Protein AF-A1WU47-F1 (afdb_monomer)

Foldseek 3Di:
DPVVVLVVVLCVVCPPDPDPVVSVVVSVVVCVVPPVVPDDDPDPPCPQFPDKDQLLVLLCCVVPPVVPNQWFKKFDVQALLDPRLLVQLVDLVRSRGDIIGTDNDNDAPDRRMDTSVLVNVCNVPVCSSVVPD

Organism: Halorhodospira halophila (strain DSM 244 / SL1) (NCBI:txid349124)

Solvent-accessible surface area (backbone atoms only — not comparable to full-atom values): 7676 Å² total; per-residue (Å²): 140,58,64,66,59,53,49,55,52,51,54,67,73,49,71,92,60,92,58,73,67,63,57,47,52,52,53,49,51,53,46,52,72,75,34,69,88,73,45,81,75,77,78,63,88,60,78,79,39,79,45,72,44,32,39,45,56,52,48,48,35,56,72,76,36,54,92,77,42,71,62,41,20,32,39,44,69,63,9,75,77,10,71,57,46,52,59,26,58,74,34,77,70,46,31,32,65,37,75,31,35,29,23,63,49,90,62,59,91,47,74,34,30,32,53,45,67,60,50,47,51,27,72,78,37,64,69,49,57,71,66,77,115

Radius of gyration: 21.48 Å; Cα contacts (8 Å, |Δi|>4): 141; chains: 1; bounding box: 47×33×52 Å

Secondary structure (DSSP, 8-state):
--HHHHHHHHHHHHTT-S-HHHHHHHHHHHHHHH-GGGSPPPPPTTTT-SEEEEHHHHHHHHHH-TTT----EEE-TT-TT-HHHHHHHTSHHHHHH-EEEEE--SS-SSTTEEEHHHHHHHHH-TTHHHH--

Sequence (133 aa):
MLWDRVLEYWYKCIEGRETPSHLFAEALGVALHHFDDLVSQGTESGTNAQAKLPGGEIVRRFLEEPESFPFRVMGRNGGFTGADLKRDIASPTTWQAQMYEVSTDDVPPNRNWFPIEEFVKATQNPDYLDASR

Structure (mmCIF, N/CA/C/O backbone):
data_AF-A1WU47-F1
#
_entry.id   AF-A1WU47-F1
#
loop_
_atom_site.group_PDB
_atom_site.id
_atom_site.type_symbol
_atom_site.label_atom_id
_atom_site.label_alt_id
_atom_site.label_comp_id
_atom_site.label_asym_id
_atom_site.label_entity_id
_atom_site.label_seq_id
_atom_site.pdbx_PDB_ins_code
_atom_site.Cartn_x
_atom_site.Cartn_y
_atom_site.Cartn_z
_atom_site.occupancy
_atom_site.B_iso_or_equiv
_atom_site.auth_seq_id
_atom_site.auth_comp_id
_atom_site.auth_asym_id
_atom_site.auth_atom_id
_atom_site.pdbx_PDB_model_num
ATOM 1 N N . MET A 1 1 ? 23.464 -19.984 -25.766 1.00 57.00 1 MET A N 1
ATOM 2 C CA . MET A 1 1 ? 23.823 -19.884 -27.201 1.00 57.00 1 MET A CA 1
ATOM 3 C C . MET A 1 1 ? 22.841 -19.007 -28.007 1.00 57.00 1 MET A C 1
ATOM 5 O O . MET A 1 1 ? 22.522 -19.313 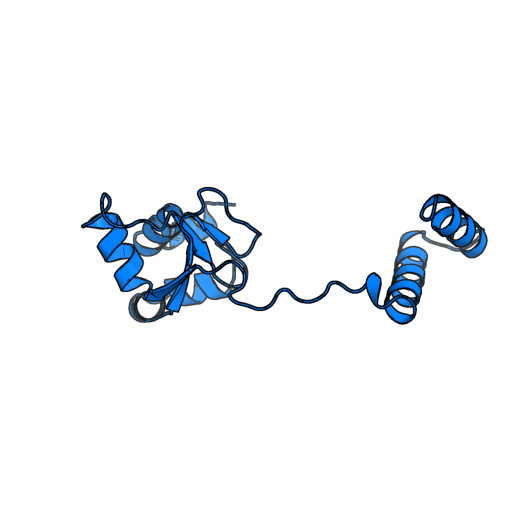-29.146 1.00 57.00 1 MET A O 1
ATOM 9 N N . LEU A 1 2 ? 22.381 -17.884 -27.442 1.00 64.44 2 LEU A N 1
ATOM 10 C CA . LEU A 1 2 ? 21.618 -16.845 -28.162 1.00 64.44 2 LEU A CA 1
ATOM 11 C C . LEU A 1 2 ? 22.268 -15.482 -27.888 1.00 64.44 2 LEU A C 1
ATOM 13 O O . LEU A 1 2 ? 22.530 -14.714 -28.805 1.00 64.44 2 LEU A O 1
ATOM 17 N N . TRP A 1 3 ? 22.659 -15.268 -26.629 1.00 51.59 3 TRP A N 1
ATOM 18 C CA . TRP A 1 3 ? 23.298 -14.044 -26.156 1.00 51.59 3 TRP A CA 1
ATOM 19 C C . TRP A 1 3 ? 24.678 -13.762 -26.765 1.00 51.59 3 TRP A C 1
ATOM 21 O O . TRP A 1 3 ? 24.936 -12.634 -27.166 1.00 51.59 3 TRP A O 1
ATOM 31 N N . ASP A 1 4 ? 25.523 -14.782 -26.947 1.00 62.09 4 ASP A N 1
ATOM 32 C CA . ASP A 1 4 ? 26.862 -14.594 -27.534 1.00 62.09 4 ASP A CA 1
ATOM 33 C C . ASP A 1 4 ? 26.798 -14.089 -28.985 1.00 62.09 4 ASP A C 1
ATOM 35 O O . ASP A 1 4 ? 27.599 -13.252 -29.387 1.00 62.09 4 ASP A O 1
ATOM 39 N N . ARG A 1 5 ? 25.792 -14.529 -29.758 1.00 62.47 5 ARG A N 1
ATOM 40 C CA . ARG A 1 5 ? 25.562 -14.059 -31.136 1.00 62.47 5 ARG A CA 1
ATOM 41 C C . ARG A 1 5 ? 24.999 -12.640 -31.184 1.00 62.47 5 ARG A C 1
ATOM 43 O O . ARG A 1 5 ? 25.364 -11.878 -32.073 1.00 62.47 5 ARG A O 1
ATOM 50 N N . VAL A 1 6 ? 24.127 -12.290 -30.236 1.00 61.25 6 VAL A N 1
ATOM 51 C CA . VAL A 1 6 ? 23.591 -10.925 -30.095 1.00 61.25 6 VAL A CA 1
ATOM 52 C C . VAL A 1 6 ? 24.721 -9.955 -29.758 1.00 61.25 6 VAL A C 1
ATOM 54 O O . VAL A 1 6 ? 24.837 -8.914 -30.398 1.00 61.25 6 VAL A O 1
ATOM 57 N N . LEU A 1 7 ? 25.597 -10.327 -28.819 1.00 61.59 7 LEU A N 1
ATOM 58 C CA . LEU A 1 7 ? 26.764 -9.530 -28.448 1.00 61.59 7 LEU A CA 1
ATOM 59 C C . LEU A 1 7 ? 27.765 -9.413 -29.603 1.00 61.59 7 LEU A C 1
ATOM 61 O O . LEU A 1 7 ? 28.229 -8.313 -29.875 1.00 61.59 7 LEU A O 1
ATOM 65 N N . GLU A 1 8 ? 28.061 -10.499 -30.324 1.00 63.78 8 GLU A N 1
ATOM 66 C CA . GLU A 1 8 ? 28.971 -10.462 -31.479 1.00 63.78 8 GLU A CA 1
ATOM 67 C C . GLU A 1 8 ? 28.456 -9.533 -32.594 1.00 63.78 8 GLU A C 1
ATOM 69 O O . GLU A 1 8 ? 29.225 -8.762 -33.171 1.00 63.78 8 GLU A O 1
ATOM 74 N N . TYR A 1 9 ? 27.152 -9.570 -32.884 1.00 65.44 9 TYR A N 1
ATOM 75 C CA . TYR A 1 9 ? 26.537 -8.680 -33.870 1.00 65.44 9 TYR A CA 1
ATOM 76 C C . TYR A 1 9 ? 26.540 -7.224 -33.394 1.00 65.44 9 TYR A C 1
ATOM 78 O O . TYR A 1 9 ? 26.909 -6.326 -34.147 1.00 65.44 9 TYR A O 1
ATOM 86 N N . TRP A 1 10 ? 26.208 -6.999 -32.120 1.00 64.19 10 TRP A N 1
ATOM 87 C CA . TRP A 1 10 ? 26.254 -5.681 -31.498 1.00 64.19 10 TRP A CA 1
ATOM 88 C C . TRP A 1 10 ? 27.661 -5.075 -31.568 1.00 64.19 10 TRP A C 1
ATOM 90 O O . TRP A 1 10 ? 27.804 -3.958 -32.053 1.00 64.19 10 TRP A O 1
ATOM 100 N N . TYR A 1 11 ? 28.704 -5.835 -31.212 1.00 66.00 11 TYR A N 1
ATOM 101 C CA . TYR A 1 11 ? 30.102 -5.396 -31.306 1.00 66.00 11 TYR A CA 1
ATOM 102 C C . TYR A 1 11 ? 30.517 -5.020 -32.736 1.00 66.00 11 TYR A C 1
ATOM 104 O O . TYR A 1 11 ? 31.158 -3.987 -32.924 1.00 66.00 11 TYR A O 1
ATOM 112 N N . LYS A 1 12 ? 30.108 -5.795 -33.752 1.00 69.25 12 LYS A N 1
ATOM 113 C CA . LYS A 1 12 ? 30.374 -5.468 -35.168 1.00 69.25 12 LYS A CA 1
ATOM 114 C C . LYS A 1 12 ? 29.662 -4.193 -35.631 1.00 69.25 12 LYS A C 1
ATOM 116 O O . LYS A 1 12 ? 30.183 -3.483 -36.483 1.00 69.25 12 LYS A O 1
ATOM 121 N N . CYS A 1 13 ? 28.480 -3.891 -35.095 1.00 62.72 13 CYS A N 1
ATOM 122 C CA . CYS A 1 13 ? 27.714 -2.704 -35.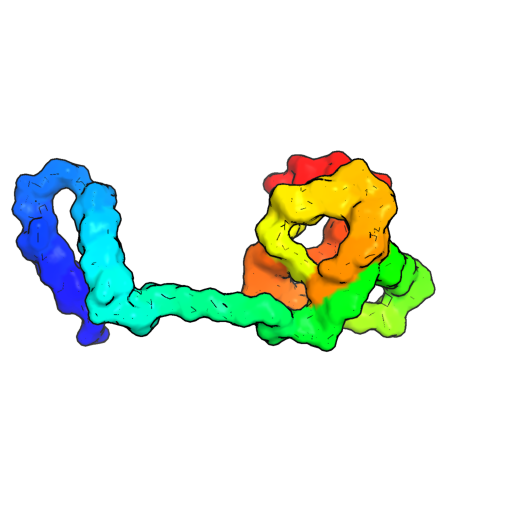484 1.00 62.72 13 CYS A CA 1
ATOM 123 C C . CYS A 1 13 ? 28.226 -1.397 -34.857 1.00 62.72 13 CYS A C 1
ATOM 125 O O . CYS A 1 13 ? 27.948 -0.323 -35.393 1.00 62.72 13 CYS A O 1
ATOM 127 N N . ILE A 1 14 ? 28.950 -1.472 -33.737 1.00 65.62 14 ILE A N 1
ATOM 128 C CA . ILE A 1 14 ? 29.379 -0.296 -32.958 1.00 65.62 14 ILE A CA 1
ATOM 129 C C . ILE A 1 14 ? 30.866 0.044 -33.099 1.00 65.62 14 ILE A C 1
ATOM 131 O O . ILE A 1 14 ? 31.310 1.055 -32.550 1.00 65.62 14 ILE A O 1
ATOM 135 N N . GLU A 1 15 ? 31.638 -0.779 -33.811 1.00 62.53 15 GLU A N 1
ATOM 136 C CA . GLU A 1 15 ? 33.069 -0.561 -34.020 1.00 62.53 15 GLU A CA 1
ATOM 137 C C . GLU A 1 15 ? 33.304 0.809 -34.694 1.00 62.53 15 GLU A C 1
ATOM 139 O O . GLU A 1 15 ? 32.899 1.048 -35.831 1.00 62.53 15 GLU A O 1
ATOM 144 N N . GLY A 1 16 ? 33.913 1.746 -33.954 1.00 61.47 16 GLY A N 1
ATOM 145 C CA . GLY A 1 16 ? 34.287 3.078 -34.448 1.00 61.47 16 GLY A CA 1
ATOM 146 C C . GLY A 1 16 ? 33.289 4.227 -34.232 1.00 61.47 16 GLY A C 1
ATOM 147 O O . GLY A 1 16 ? 33.490 5.283 -34.830 1.00 61.47 16 GLY A O 1
ATOM 148 N N . ARG A 1 17 ? 32.238 4.086 -33.405 1.00 58.53 17 ARG A N 1
ATOM 149 C CA . ARG A 1 17 ? 31.268 5.175 -33.134 1.00 58.53 17 ARG A CA 1
ATOM 150 C C . ARG A 1 17 ? 31.364 5.756 -31.716 1.00 58.53 17 ARG A C 1
ATOM 152 O O . ARG A 1 17 ? 31.622 5.046 -30.746 1.00 58.53 17 ARG A O 1
ATOM 159 N N . GLU A 1 18 ? 31.148 7.069 -31.606 1.00 59.16 18 GLU A N 1
ATOM 160 C CA . GLU A 1 18 ? 31.270 7.840 -30.366 1.00 59.16 18 GLU A CA 1
ATO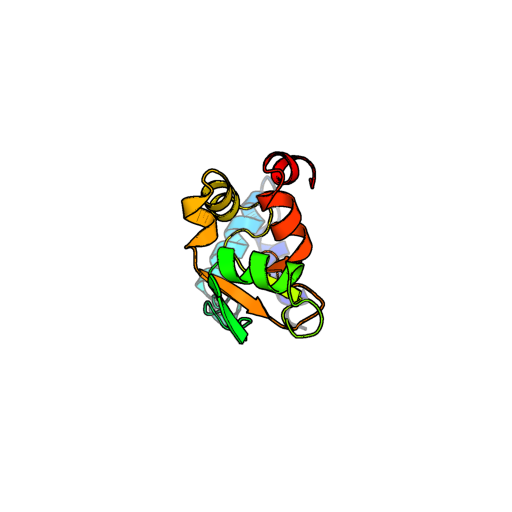M 161 C C . GLU A 1 18 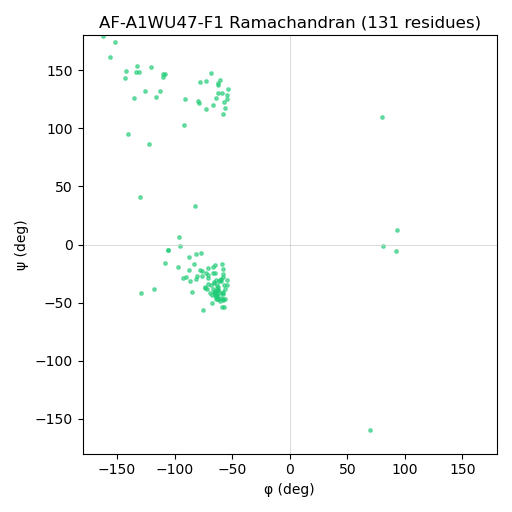? 30.106 7.558 -29.397 1.00 59.16 18 GLU A C 1
ATOM 163 O O . GLU A 1 18 ? 28.946 7.869 -29.649 1.00 59.16 18 GLU A O 1
ATOM 168 N N . THR A 1 19 ? 30.469 7.004 -28.239 1.00 55.16 19 THR A N 1
ATOM 169 C CA . THR A 1 19 ? 29.669 6.717 -27.033 1.00 55.16 19 THR A CA 1
ATOM 170 C C . THR A 1 19 ? 28.797 5.437 -27.048 1.00 55.16 19 THR A C 1
ATOM 172 O O . THR A 1 19 ? 27.751 5.372 -27.696 1.00 55.16 19 THR A O 1
ATOM 175 N N . PRO A 1 20 ? 29.177 4.410 -26.251 1.00 59.75 20 PRO A N 1
ATOM 176 C CA . PRO A 1 20 ? 28.488 3.112 -26.176 1.00 59.75 20 PRO A CA 1
ATOM 177 C C . PRO A 1 20 ? 27.004 3.160 -25.775 1.00 59.75 20 PRO A C 1
ATOM 179 O O . PRO A 1 20 ? 26.244 2.254 -26.107 1.00 59.75 20 PRO A O 1
ATOM 182 N N . SER A 1 21 ? 26.578 4.197 -25.052 1.00 58.88 21 SER A N 1
ATOM 183 C CA . SER A 1 21 ? 25.218 4.328 -24.516 1.00 58.88 21 SER A CA 1
ATOM 184 C C . SER A 1 21 ? 24.173 4.663 -25.582 1.00 58.88 21 SER A C 1
ATOM 186 O O . SER A 1 21 ? 23.065 4.131 -25.524 1.00 58.88 21 SER A O 1
ATOM 188 N N . HIS A 1 22 ? 24.511 5.494 -26.574 1.00 58.69 22 HIS A N 1
ATOM 189 C CA . HIS A 1 22 ? 23.587 5.837 -27.662 1.00 58.69 22 HIS A CA 1
ATOM 190 C C . HIS A 1 22 ? 23.336 4.628 -28.570 1.00 58.69 22 HIS A C 1
ATOM 192 O O . HIS A 1 22 ? 22.202 4.304 -28.908 1.00 58.69 22 HIS A O 1
ATOM 198 N N . LEU A 1 23 ? 24.405 3.892 -28.872 1.00 63.66 23 LEU A N 1
ATOM 199 C CA . LEU A 1 23 ? 24.356 2.689 -29.697 1.00 63.66 23 LEU A CA 1
ATOM 200 C C . LEU A 1 23 ? 23.614 1.542 -29.006 1.00 63.66 23 LEU A C 1
ATOM 202 O O . LEU A 1 23 ? 22.914 0.772 -29.658 1.00 63.66 23 LEU A O 1
ATOM 206 N N . PHE A 1 24 ? 23.733 1.432 -27.680 1.00 70.25 24 PHE A N 1
ATOM 207 C CA . PHE A 1 24 ? 22.925 0.49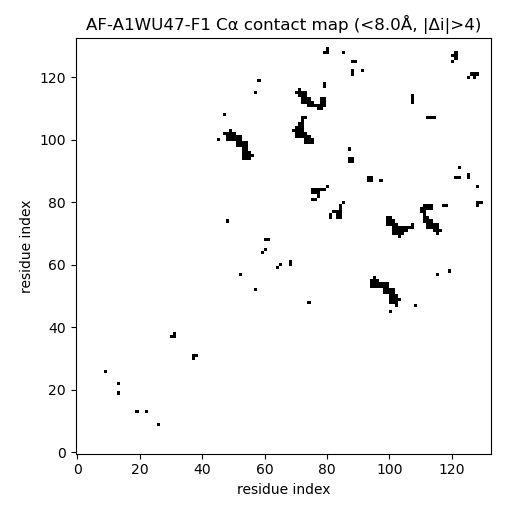5 -26.905 1.00 70.25 24 PHE A CA 1
ATOM 208 C C . PHE A 1 24 ? 21.432 0.837 -26.980 1.00 70.25 24 PHE A C 1
ATOM 210 O O . PHE A 1 24 ? 20.622 -0.062 -27.185 1.00 70.25 24 PHE A O 1
ATOM 217 N N . ALA A 1 25 ? 21.061 2.116 -26.867 1.00 71.69 25 ALA A N 1
ATOM 218 C CA . ALA A 1 25 ? 19.665 2.539 -26.959 1.00 71.69 25 ALA A CA 1
ATOM 219 C C . ALA A 1 25 ? 19.065 2.286 -28.355 1.00 71.69 25 ALA A C 1
ATOM 221 O O . ALA A 1 25 ? 17.946 1.783 -28.448 1.00 71.69 25 ALA A O 1
ATOM 222 N N . GLU A 1 26 ? 19.810 2.560 -29.431 1.00 72.94 26 GLU A N 1
ATOM 223 C CA . GLU A 1 26 ? 19.384 2.243 -30.803 1.00 72.94 26 GLU A CA 1
ATOM 224 C C . GLU A 1 26 ? 19.237 0.731 -31.019 1.00 72.94 26 GLU A C 1
ATOM 226 O O . GLU A 1 26 ? 18.210 0.273 -31.520 1.00 72.94 26 GLU A O 1
ATOM 231 N N . ALA A 1 27 ? 20.227 -0.061 -30.590 1.00 74.25 27 ALA A N 1
ATOM 232 C CA . ALA A 1 27 ? 20.180 -1.517 -30.700 1.00 74.25 27 ALA A CA 1
ATOM 233 C C . ALA A 1 27 ? 19.021 -2.120 -29.891 1.00 74.25 27 ALA A C 1
ATOM 235 O O . ALA A 1 27 ? 18.347 -3.034 -30.366 1.00 74.25 27 ALA A O 1
ATOM 236 N N . LEU A 1 28 ? 18.754 -1.582 -28.698 1.00 77.38 28 LEU A N 1
ATOM 237 C CA . LEU A 1 28 ? 17.608 -1.961 -27.880 1.00 77.38 28 LEU A CA 1
ATOM 238 C C . LEU A 1 28 ? 16.289 -1.588 -28.566 1.00 77.38 28 LEU A C 1
ATOM 240 O O . LEU A 1 28 ? 15.363 -2.392 -28.565 1.00 77.38 28 LEU A O 1
ATOM 244 N N . GLY A 1 29 ? 16.210 -0.416 -29.201 1.00 74.50 29 GLY A N 1
ATOM 245 C CA . GLY A 1 29 ? 15.043 -0.001 -29.980 1.00 74.50 29 GLY A CA 1
ATOM 246 C C . GLY A 1 29 ? 14.738 -0.952 -31.141 1.00 74.50 29 GLY A C 1
ATOM 247 O O . GLY A 1 29 ? 13.598 -1.381 -31.301 1.00 74.50 29 GLY A O 1
ATOM 248 N N . VAL A 1 30 ? 15.761 -1.350 -31.905 1.00 78.56 30 VAL A N 1
ATOM 249 C CA . VAL A 1 30 ? 15.631 -2.344 -32.986 1.00 78.56 30 VAL A CA 1
ATOM 250 C C . VAL A 1 30 ? 15.211 -3.707 -32.428 1.00 78.56 30 VAL A C 1
ATOM 252 O O . VAL A 1 30 ? 14.323 -4.351 -32.983 1.00 78.56 30 VAL A O 1
ATOM 255 N N . ALA A 1 31 ? 15.807 -4.140 -31.314 1.00 76.81 31 ALA A N 1
ATOM 256 C CA . ALA A 1 31 ? 15.468 -5.414 -30.689 1.00 76.81 31 ALA A CA 1
ATOM 257 C C . ALA A 1 31 ? 14.006 -5.452 -30.207 1.00 76.81 31 ALA A C 1
ATOM 259 O O . ALA A 1 31 ? 13.294 -6.408 -30.496 1.00 76.81 31 ALA A O 1
ATOM 260 N N . LEU A 1 32 ? 13.534 -4.394 -29.544 1.00 75.75 32 LEU A N 1
ATOM 261 C CA . LEU A 1 32 ? 12.142 -4.283 -29.096 1.00 75.75 32 LEU A CA 1
ATOM 262 C C . LEU A 1 32 ? 11.143 -4.172 -30.261 1.00 75.75 32 LEU A C 1
ATOM 264 O O . LEU A 1 32 ? 9.983 -4.520 -30.082 1.00 75.75 32 LEU A O 1
ATOM 268 N N . HIS A 1 33 ? 11.567 -3.696 -31.439 1.00 75.44 33 HIS A N 1
ATOM 269 C CA . HIS A 1 33 ? 10.704 -3.583 -32.622 1.00 75.44 33 HIS A CA 1
ATOM 270 C C . HIS A 1 33 ? 10.552 -4.896 -33.405 1.00 75.44 33 HIS A C 1
ATOM 272 O O . HIS A 1 33 ? 9.538 -5.099 -34.065 1.00 75.44 33 HIS A O 1
ATOM 278 N N . HIS A 1 34 ? 11.567 -5.765 -33.380 1.00 71.62 34 HIS A N 1
ATOM 279 C CA . HIS A 1 34 ? 11.599 -6.979 -34.204 1.00 71.62 34 HIS A CA 1
ATOM 280 C C . HIS A 1 34 ? 11.405 -8.282 -33.428 1.00 71.62 34 HIS A C 1
ATOM 282 O O . HIS A 1 34 ? 11.138 -9.313 -34.044 1.00 71.62 34 HIS A O 1
ATOM 288 N N . PHE A 1 35 ? 11.558 -8.257 -32.106 1.00 74.88 35 PHE A N 1
ATOM 289 C CA . PHE A 1 35 ? 11.397 -9.430 -31.259 1.00 74.88 35 PHE A CA 1
ATOM 290 C C . PHE A 1 35 ? 10.315 -9.148 -30.216 1.00 74.88 35 PHE A C 1
ATOM 292 O O . PHE A 1 35 ? 10.618 -8.726 -29.100 1.00 74.88 35 PHE A O 1
ATOM 299 N N . ASP A 1 36 ? 9.057 -9.404 -30.582 1.00 68.31 36 ASP A N 1
ATOM 300 C CA . ASP A 1 36 ? 7.886 -9.202 -29.711 1.00 68.31 36 ASP A CA 1
ATOM 301 C C . ASP A 1 36 ? 8.021 -9.942 -28.365 1.00 68.31 36 ASP A C 1
ATOM 303 O O . ASP A 1 36 ? 7.581 -9.448 -27.328 1.00 68.31 36 ASP A O 1
ATOM 307 N N . ASP A 1 37 ? 8.725 -11.078 -28.354 1.00 68.38 37 ASP A N 1
ATOM 308 C CA . ASP A 1 37 ? 9.024 -11.871 -27.153 1.00 68.38 37 ASP A CA 1
ATOM 309 C C . ASP A 1 37 ? 9.960 -11.159 -26.154 1.00 68.38 37 ASP A C 1
ATOM 311 O O . ASP A 1 37 ? 10.037 -11.546 -24.987 1.00 68.38 37 ASP A O 1
ATOM 315 N N . LEU A 1 38 ? 10.700 -10.133 -26.595 1.00 66.94 38 LEU A N 1
ATOM 316 C CA . LEU A 1 38 ? 11.545 -9.296 -25.733 1.00 66.94 38 LEU A CA 1
ATOM 317 C C . LEU A 1 38 ? 10.774 -8.121 -25.122 1.00 66.94 38 LEU A C 1
ATOM 319 O O . LEU A 1 38 ? 11.285 -7.454 -24.218 1.00 66.94 38 LEU A O 1
ATOM 323 N N . VAL A 1 39 ? 9.552 -7.857 -25.591 1.00 66.00 39 VAL A N 1
ATOM 324 C CA . VAL A 1 39 ? 8.678 -6.847 -25.003 1.00 66.00 39 VAL A CA 1
ATOM 325 C C . VAL A 1 39 ? 8.048 -7.435 -23.744 1.00 66.00 39 VAL A C 1
ATOM 327 O O . VAL A 1 39 ? 7.371 -8.463 -23.790 1.00 66.00 39 VAL A O 1
ATOM 330 N N . SER A 1 40 ? 8.258 -6.781 -22.595 1.00 63.97 40 SER A N 1
ATOM 331 C CA . SER A 1 40 ? 7.609 -7.200 -21.351 1.00 63.97 40 SER A CA 1
ATOM 332 C C . SER A 1 40 ? 6.097 -7.216 -21.556 1.00 63.97 40 SER A C 1
ATOM 334 O O . SER A 1 40 ? 5.495 -6.167 -21.800 1.00 63.97 40 SER A O 1
ATOM 336 N N . GLN A 1 41 ? 5.483 -8.387 -21.426 1.00 61.06 41 GLN A N 1
ATOM 337 C CA . GLN A 1 41 ? 4.034 -8.484 -21.376 1.00 61.06 41 GLN A CA 1
ATOM 338 C C . GLN A 1 41 ? 3.598 -7.808 -20.078 1.00 61.06 41 GLN A C 1
ATOM 340 O O . GLN A 1 41 ? 4.070 -8.173 -18.997 1.00 61.06 41 GLN A O 1
ATOM 345 N N . GLY A 1 42 ? 2.783 -6.758 -20.183 1.00 55.16 42 GLY A N 1
ATOM 346 C CA . GLY A 1 42 ? 2.270 -6.074 -19.003 1.00 55.16 42 GLY A CA 1
ATOM 347 C C . GLY A 1 42 ? 1.584 -7.101 -18.109 1.00 55.16 42 GLY A C 1
ATOM 348 O O . GLY A 1 42 ? 0.722 -7.841 -18.575 1.00 55.16 42 GLY A O 1
ATOM 349 N N . THR A 1 43 ? 1.984 -7.193 -16.843 1.00 56.88 43 THR A N 1
ATOM 350 C CA . THR A 1 43 ? 1.257 -8.033 -15.895 1.00 56.88 43 THR A CA 1
ATOM 351 C C . THR A 1 43 ? -0.144 -7.462 -15.734 1.00 56.88 43 THR A C 1
ATOM 353 O O . THR A 1 43 ? -0.307 -6.273 -15.447 1.00 56.88 43 THR A O 1
ATOM 356 N N . GLU A 1 44 ? -1.166 -8.294 -15.937 1.00 59.22 44 GLU A N 1
ATOM 357 C CA . GLU A 1 44 ? -2.540 -7.875 -15.692 1.00 59.22 44 GLU A CA 1
ATOM 358 C C . GLU A 1 44 ? -2.681 -7.457 -14.221 1.00 59.22 44 GLU A C 1
ATOM 360 O O . GLU A 1 44 ? -2.251 -8.166 -13.299 1.00 59.22 44 GLU A O 1
ATOM 365 N N . SER A 1 45 ? -3.265 -6.277 -13.996 1.00 58.59 45 SER A N 1
ATOM 366 C CA . SER A 1 45 ? -3.619 -5.820 -12.651 1.00 58.59 45 SER A CA 1
ATOM 367 C C . SER A 1 45 ? -4.479 -6.885 -11.974 1.00 58.59 45 SER A C 1
ATOM 369 O O . SER A 1 45 ? -5.429 -7.385 -12.570 1.00 58.59 45 SER A O 1
ATOM 371 N N . GLY A 1 46 ? -4.165 -7.210 -10.722 1.00 68.31 46 GLY A N 1
ATOM 372 C CA . GLY A 1 46 ? -4.892 -8.223 -9.960 1.00 68.31 46 GLY A CA 1
ATOM 373 C C . GLY A 1 46 ? -4.324 -9.641 -10.035 1.00 68.31 46 GLY A C 1
ATOM 374 O O . GLY A 1 46 ? -4.777 -10.475 -9.264 1.00 68.31 46 GLY A O 1
ATOM 375 N N . THR A 1 47 ? -3.298 -9.918 -10.852 1.00 79.00 47 THR A N 1
ATOM 376 C CA . THR A 1 47 ? -2.677 -11.264 -10.922 1.00 79.00 47 THR A CA 1
ATOM 377 C C . THR A 1 47 ? -2.179 -11.759 -9.557 1.00 79.00 47 THR A C 1
ATOM 379 O O . THR A 1 47 ? -2.320 -12.931 -9.226 1.00 79.00 47 THR A O 1
ATOM 382 N N . ASN A 1 48 ? -1.624 -10.854 -8.748 1.00 81.31 48 ASN A N 1
ATOM 383 C CA . ASN A 1 48 ? -1.104 -11.172 -7.414 1.00 81.31 48 ASN A CA 1
ATOM 384 C C . ASN A 1 48 ? -2.119 -10.891 -6.292 1.00 81.31 48 ASN A C 1
ATOM 386 O O . ASN A 1 48 ? -1.808 -11.075 -5.119 1.00 81.31 48 ASN A O 1
ATOM 390 N N . ALA A 1 49 ? -3.308 -10.386 -6.632 1.00 89.94 49 ALA A N 1
ATOM 391 C CA . ALA A 1 49 ? -4.314 -10.008 -5.655 1.00 89.94 49 ALA A CA 1
ATOM 392 C C . ALA A 1 49 ? -5.242 -11.181 -5.362 1.00 89.94 49 ALA A C 1
ATOM 394 O O . ALA A 1 49 ? -5.886 -11.719 -6.257 1.00 89.94 49 ALA A O 1
ATOM 395 N N . GLN A 1 50 ? -5.361 -11.535 -4.087 1.00 95.12 50 GLN A N 1
ATOM 396 C CA . GLN A 1 50 ? -6.323 -12.539 -3.635 1.00 95.12 50 GLN A CA 1
ATOM 397 C C . GLN A 1 50 ? -7.667 -11.903 -3.269 1.00 95.12 50 GLN A C 1
ATOM 399 O O . GLN A 1 50 ? -8.713 -12.539 -3.384 1.00 95.12 50 GLN A O 1
ATOM 404 N N . ALA A 1 51 ? -7.650 -10.637 -2.843 1.00 95.44 51 ALA A N 1
ATOM 405 C CA . ALA A 1 51 ? -8.844 -9.836 -2.614 1.00 95.44 51 ALA A CA 1
ATOM 406 C C . ALA A 1 51 ? -8.559 -8.340 -2.809 1.00 95.44 51 ALA A C 1
ATOM 408 O O . ALA A 1 51 ? -7.415 -7.916 -3.004 1.00 95.44 51 ALA A O 1
ATOM 409 N N . LYS A 1 52 ? -9.623 -7.533 -2.734 1.00 97.00 52 LYS A N 1
ATOM 410 C CA . LYS A 1 52 ? -9.536 -6.077 -2.604 1.00 97.00 52 LYS A CA 1
ATOM 411 C C . LYS A 1 52 ? -10.340 -5.625 -1.396 1.00 97.00 52 LYS A C 1
ATOM 413 O O . LYS A 1 52 ? -11.491 -6.031 -1.260 1.00 97.00 52 LYS A O 1
ATOM 418 N N . LEU A 1 53 ? -9.753 -4.775 -0.559 1.00 97.88 53 LEU A N 1
ATOM 419 C CA . LEU A 1 53 ? -10.399 -4.233 0.638 1.00 97.88 53 LEU A CA 1
ATOM 420 C C . LEU A 1 53 ? -10.248 -2.707 0.696 1.00 97.88 53 LEU A C 1
ATOM 422 O O . LEU A 1 53 ? -9.223 -2.189 0.238 1.00 97.88 53 LEU A O 1
ATOM 426 N N . PRO A 1 54 ? -11.224 -1.980 1.271 1.00 98.19 54 PRO A N 1
ATOM 427 C CA . PRO A 1 54 ? -11.045 -0.575 1.615 1.00 98.19 54 PRO A CA 1
ATOM 428 C C . PRO A 1 54 ? -9.895 -0.409 2.613 1.00 98.19 54 PRO A C 1
ATOM 430 O O . PRO A 1 54 ? -9.767 -1.204 3.548 1.00 98.19 54 PRO A O 1
ATOM 433 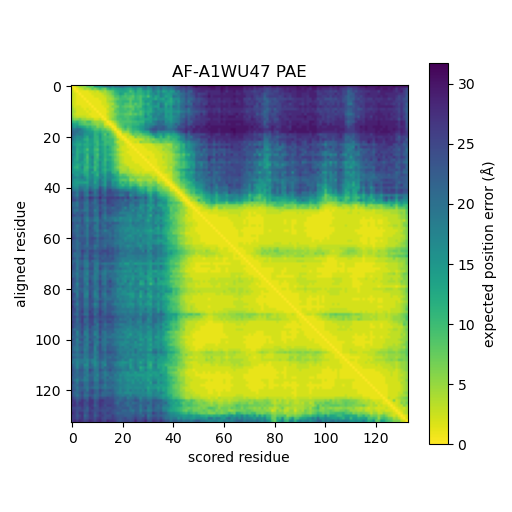N N . GLY A 1 55 ? -9.092 0.648 2.480 1.00 98.00 55 GLY A N 1
ATOM 434 C CA . GLY A 1 55 ? -7.990 0.906 3.414 1.00 98.00 55 GLY A CA 1
ATOM 435 C C . GLY A 1 55 ? -8.450 1.016 4.868 1.00 98.00 55 GLY A C 1
ATOM 436 O O . GLY A 1 55 ? -7.772 0.519 5.765 1.00 98.00 55 GLY A O 1
ATOM 437 N N . GLY A 1 56 ? -9.642 1.573 5.106 1.00 97.88 56 GLY A N 1
ATOM 438 C CA . GLY A 1 56 ? -10.240 1.643 6.442 1.00 97.88 56 GLY A CA 1
ATOM 439 C C . GLY A 1 56 ? -10.502 0.263 7.043 1.00 97.88 56 GLY A C 1
ATOM 440 O O . GLY A 1 56 ? -10.243 0.042 8.223 1.00 97.88 56 GLY A O 1
ATOM 441 N N . GLU A 1 57 ? -10.953 -0.689 6.226 1.00 98.25 57 GLU A N 1
ATOM 442 C CA . GLU A 1 57 ? -11.181 -2.065 6.666 1.00 98.25 57 GLU A CA 1
ATOM 443 C C . GLU A 1 57 ? -9.867 -2.807 6.921 1.00 98.25 57 GLU A C 1
ATOM 445 O O . GLU A 1 57 ? -9.770 -3.532 7.910 1.00 98.25 57 GLU A O 1
ATOM 450 N N . ILE A 1 58 ? -8.845 -2.579 6.086 1.00 98.19 58 ILE A N 1
ATOM 451 C CA . ILE A 1 58 ? -7.496 -3.125 6.290 1.00 98.19 58 ILE A CA 1
ATOM 452 C C . ILE A 1 58 ? -6.950 -2.681 7.649 1.00 98.19 58 ILE A C 1
ATOM 454 O O . ILE A 1 58 ? -6.584 -3.528 8.459 1.00 98.19 58 ILE A O 1
ATOM 458 N N . VAL A 1 59 ? -6.939 -1.372 7.926 1.00 97.94 59 VAL A N 1
ATOM 459 C CA . VAL A 1 59 ? -6.418 -0.831 9.193 1.00 97.94 59 VAL A CA 1
ATOM 460 C C . VAL A 1 59 ? -7.228 -1.347 10.380 1.00 97.94 59 VAL A C 1
ATOM 462 O O . VAL A 1 59 ? -6.646 -1.820 11.355 1.00 97.94 59 VAL A O 1
ATOM 465 N N . ARG A 1 60 ? -8.563 -1.310 10.289 1.00 97.88 60 ARG A N 1
ATOM 466 C CA . ARG A 1 60 ? -9.447 -1.778 11.360 1.00 97.88 60 ARG A CA 1
ATOM 467 C C . ARG A 1 60 ? -9.188 -3.247 11.696 1.00 97.88 60 ARG A C 1
ATOM 469 O O . ARG A 1 60 ? -8.913 -3.564 12.846 1.00 97.88 60 ARG A O 1
ATOM 476 N N . ARG A 1 61 ? -9.224 -4.144 10.706 1.00 97.94 61 ARG A N 1
ATOM 477 C CA . ARG A 1 61 ? -9.059 -5.590 10.939 1.00 97.94 61 ARG A CA 1
ATOM 478 C C . ARG A 1 61 ? -7.635 -5.968 11.329 1.00 97.94 61 ARG A C 1
ATOM 480 O O . ARG A 1 61 ? -7.463 -6.861 12.149 1.00 97.94 61 ARG A O 1
ATOM 487 N N . PHE A 1 62 ? -6.626 -5.276 10.802 1.00 97.12 62 PHE A N 1
ATOM 488 C CA . PHE A 1 62 ? -5.237 -5.491 11.207 1.00 97.12 62 PHE A CA 1
ATOM 489 C C . PHE A 1 62 ? -5.009 -5.149 12.688 1.00 97.12 62 PHE A C 1
ATOM 491 O O . PHE A 1 62 ? -4.264 -5.852 13.364 1.00 97.12 62 PHE A O 1
ATOM 498 N N . LEU A 1 63 ? -5.655 -4.095 13.201 1.00 96.12 63 LEU A N 1
ATOM 499 C CA . LEU A 1 63 ? -5.507 -3.657 14.593 1.00 96.12 63 LEU A CA 1
ATOM 500 C C . LEU A 1 63 ? -6.435 -4.397 15.569 1.00 96.12 63 LEU A C 1
ATOM 502 O O . LEU A 1 63 ? -6.014 -4.729 16.673 1.00 96.12 63 LEU A O 1
ATOM 506 N N . GLU A 1 64 ? -7.690 -4.634 15.185 1.00 97.38 64 GLU A N 1
ATOM 507 C CA . GLU A 1 64 ? -8.727 -5.182 16.073 1.00 97.38 64 GLU A CA 1
ATOM 508 C C . GLU A 1 64 ? -8.842 -6.710 16.000 1.00 97.38 64 GLU A C 1
ATOM 510 O O . GLU A 1 64 ? -9.239 -7.348 16.973 1.00 97.38 64 GLU A O 1
ATOM 515 N N . GLU A 1 65 ? -8.507 -7.312 14.855 1.00 95.50 65 GLU A N 1
ATOM 516 C CA . GLU A 1 65 ? -8.748 -8.728 14.560 1.00 95.50 65 GLU A CA 1
ATOM 517 C C . GLU A 1 65 ? -7.493 -9.468 14.021 1.00 95.50 65 GLU A C 1
ATOM 519 O O . GLU A 1 65 ? -7.627 -10.293 13.107 1.00 95.50 65 GLU A O 1
ATOM 524 N N . PRO A 1 66 ? -6.270 -9.240 14.553 1.00 90.56 66 PRO A N 1
ATOM 525 C CA . PRO A 1 66 ? -5.020 -9.699 13.932 1.00 90.56 66 PRO A CA 1
ATOM 526 C C . PRO A 1 66 ? -4.917 -11.222 13.753 1.00 90.56 66 PRO A C 1
ATOM 528 O O . PRO A 1 66 ? -4.278 -11.687 12.811 1.00 90.56 66 PRO A O 1
ATOM 531 N N . GLU A 1 67 ? -5.561 -12.010 14.620 1.00 92.19 67 GLU A N 1
ATOM 532 C CA . GLU A 1 67 ? -5.579 -13.478 14.516 1.00 92.19 67 GLU A CA 1
ATOM 533 C C . GLU A 1 67 ? -6.431 -13.986 13.345 1.00 92.19 67 GLU A C 1
ATOM 535 O O . GLU A 1 67 ? -6.156 -15.046 12.787 1.00 92.19 67 GLU A O 1
ATOM 540 N N . SER A 1 68 ? -7.462 -13.229 12.958 1.00 93.75 68 SER A N 1
ATOM 541 C CA . SER A 1 68 ? -8.405 -13.607 11.897 1.00 93.75 68 SER A CA 1
ATOM 542 C C . SER A 1 68 ? -8.203 -12.832 10.595 1.00 93.75 68 SER A C 1
ATOM 544 O O . SER A 1 68 ? -8.886 -13.106 9.606 1.00 93.75 68 SER A O 1
ATOM 546 N N . PHE A 1 69 ? -7.284 -11.862 10.582 1.00 96.62 69 PHE A N 1
ATOM 547 C CA . PHE A 1 69 ? -6.932 -11.076 9.408 1.00 96.62 69 PHE A CA 1
ATOM 548 C C . PHE A 1 69 ? -5.756 -11.738 8.666 1.00 96.62 69 PHE A C 1
ATOM 550 O O . PHE A 1 69 ? -4.610 -11.642 9.114 1.00 96.62 69 PHE A O 1
ATOM 557 N N . PRO A 1 70 ? -6.008 -12.441 7.542 1.00 96.62 70 PRO A N 1
ATOM 558 C CA . PRO A 1 70 ? -5.011 -13.328 6.945 1.00 96.62 70 PRO A CA 1
ATOM 559 C C . PRO A 1 70 ? -4.011 -12.590 6.046 1.00 96.62 70 PRO A C 1
ATOM 561 O O . PRO A 1 70 ? -2.971 -13.144 5.702 1.00 96.62 70 PRO A O 1
ATOM 564 N N . PHE A 1 71 ? -4.321 -11.359 5.634 1.00 97.88 71 PHE A N 1
ATOM 565 C CA . PHE A 1 71 ? -3.514 -10.612 4.676 1.00 97.88 71 PHE A CA 1
ATOM 566 C C . PHE A 1 71 ? -2.266 -10.020 5.336 1.00 97.88 71 PHE A C 1
ATOM 568 O O . PHE A 1 71 ? -2.316 -9.513 6.459 1.00 97.88 71 PHE A O 1
ATOM 575 N N . ARG A 1 72 ? -1.142 -10.076 4.619 1.00 97.31 72 ARG A N 1
ATOM 576 C CA . ARG A 1 72 ? 0.178 -9.631 5.097 1.00 97.31 72 ARG A CA 1
ATOM 577 C C . ARG A 1 72 ? 0.727 -8.485 4.265 1.00 97.31 72 ARG A C 1
ATOM 579 O O . ARG A 1 72 ? 1.288 -7.533 4.811 1.00 97.31 72 ARG A O 1
ATOM 586 N N . VAL A 1 73 ? 0.500 -8.543 2.957 1.00 97.94 73 VAL A N 1
ATOM 587 C CA . VAL A 1 73 ? 0.941 -7.529 2.001 1.00 97.94 73 VAL A CA 1
ATOM 588 C C . VAL A 1 73 ? -0.242 -6.919 1.264 1.00 97.94 73 VAL A C 1
ATOM 590 O O . VAL A 1 73 ? -1.288 -7.547 1.076 1.00 97.94 73 VAL A O 1
ATOM 593 N N . MET A 1 74 ? -0.056 -5.680 0.827 1.00 97.69 74 MET A N 1
ATOM 594 C CA . MET A 1 74 ? -1.018 -4.947 0.019 1.00 97.69 74 MET A CA 1
ATOM 595 C C . MET A 1 74 ? -0.351 -4.281 -1.179 1.00 97.69 74 MET A C 1
ATOM 597 O O . MET A 1 74 ? 0.842 -3.978 -1.155 1.00 97.69 74 MET A O 1
ATOM 601 N N . GLY A 1 75 ? -1.136 -4.069 -2.231 1.00 95.88 75 GLY A N 1
ATOM 602 C CA . GLY A 1 75 ? -0.706 -3.508 -3.501 1.00 95.88 75 GLY A CA 1
ATOM 603 C C . GLY A 1 75 ? -1.310 -2.133 -3.767 1.00 95.88 75 GLY A C 1
ATOM 604 O O . GLY A 1 75 ? -2.526 -1.934 -3.680 1.00 95.88 75 GLY A O 1
ATOM 605 N N . ARG A 1 76 ? -0.457 -1.189 -4.174 1.00 95.88 76 ARG A N 1
ATOM 606 C CA . ARG A 1 76 ? -0.847 0.089 -4.781 1.00 95.88 76 ARG A CA 1
ATOM 607 C C . ARG A 1 76 ? 0.156 0.451 -5.870 1.00 95.88 76 ARG A C 1
ATOM 609 O O . ARG A 1 76 ? 1.350 0.206 -5.738 1.00 95.88 76 ARG A O 1
ATOM 616 N N . ASN A 1 77 ? -0.321 1.040 -6.962 1.00 93.06 77 ASN A N 1
ATOM 617 C CA . ASN A 1 77 ? 0.551 1.476 -8.048 1.00 93.06 77 ASN A CA 1
ATOM 618 C C . ASN A 1 77 ? 1.673 2.401 -7.532 1.00 93.06 77 ASN A C 1
ATOM 620 O O . ASN A 1 77 ? 1.414 3.360 -6.808 1.00 93.06 77 ASN A O 1
ATOM 624 N N . GLY A 1 78 ? 2.922 2.088 -7.886 1.00 90.19 78 GLY A N 1
ATOM 625 C CA . GLY A 1 78 ? 4.103 2.799 -7.393 1.00 90.19 78 GLY A CA 1
ATOM 626 C C . GLY A 1 78 ? 4.579 2.378 -5.997 1.00 90.19 78 GLY A C 1
ATOM 627 O O . GLY A 1 78 ? 5.599 2.890 -5.547 1.00 90.19 78 GLY A O 1
ATOM 628 N N . GLY A 1 79 ? 3.891 1.443 -5.337 1.00 94.44 79 GLY A N 1
ATOM 629 C CA . GLY A 1 79 ? 4.295 0.874 -4.054 1.00 94.44 79 GLY A CA 1
ATOM 630 C C . GLY A 1 79 ? 4.189 1.844 -2.882 1.00 94.44 79 GLY A C 1
ATOM 631 O O . GLY A 1 79 ? 3.481 2.850 -2.940 1.00 94.44 79 GLY A O 1
ATOM 632 N N . PHE A 1 80 ? 4.925 1.532 -1.815 1.00 95.12 80 PHE A N 1
ATOM 633 C CA . PHE A 1 80 ? 4.869 2.260 -0.546 1.00 95.12 80 PHE A CA 1
ATOM 634 C C . PHE A 1 80 ? 5.299 3.731 -0.659 1.00 95.12 80 PHE A C 1
ATOM 636 O O . PHE A 1 80 ? 4.724 4.615 -0.037 1.00 95.12 80 PHE A O 1
ATOM 643 N N . THR A 1 81 ? 6.289 4.024 -1.499 1.00 91.38 81 THR A N 1
ATOM 644 C CA . THR A 1 81 ? 6.786 5.393 -1.714 1.00 91.38 81 THR A CA 1
ATOM 645 C C . THR A 1 81 ? 6.156 6.067 -2.937 1.00 91.38 81 THR A C 1
ATOM 647 O O . THR A 1 81 ? 6.535 7.183 -3.305 1.00 91.38 81 THR A O 1
ATOM 650 N N . GLY A 1 82 ? 5.175 5.408 -3.563 1.00 93.38 82 GLY A N 1
ATOM 651 C CA . GLY A 1 82 ? 4.513 5.852 -4.781 1.00 93.38 82 GLY A CA 1
ATOM 652 C C . GLY A 1 82 ? 3.655 7.101 -4.588 1.00 93.38 82 GLY A C 1
ATOM 653 O O . GLY A 1 82 ? 3.021 7.304 -3.552 1.00 93.38 82 GLY A O 1
ATOM 654 N N . ALA A 1 83 ? 3.584 7.932 -5.631 1.00 94.44 83 ALA A N 1
ATOM 655 C CA . ALA A 1 83 ? 2.790 9.163 -5.623 1.00 94.44 83 ALA A CA 1
ATOM 656 C C . ALA A 1 83 ? 1.291 8.912 -5.382 1.00 94.44 83 ALA A C 1
ATOM 658 O O . ALA A 1 83 ? 0.614 9.749 -4.786 1.00 94.44 83 ALA A O 1
ATOM 659 N N . ASP A 1 84 ? 0.787 7.763 -5.831 1.00 94.75 84 ASP A N 1
ATOM 660 C CA . ASP A 1 84 ? -0.602 7.359 -5.640 1.00 94.75 84 ASP A CA 1
ATOM 661 C C . ASP A 1 84 ? -0.906 7.090 -4.161 1.00 94.75 84 ASP A C 1
ATOM 663 O O . ASP A 1 84 ? -1.834 7.685 -3.623 1.00 94.75 84 ASP A O 1
ATOM 667 N N . LEU A 1 85 ? -0.082 6.289 -3.473 1.00 95.44 85 LEU A N 1
ATOM 668 C CA . LEU A 1 85 ? -0.272 6.033 -2.043 1.00 95.44 85 LEU A CA 1
ATOM 669 C C . LEU A 1 85 ? -0.118 7.314 -1.212 1.00 95.44 85 LEU A C 1
ATOM 671 O O . LEU A 1 85 ? -0.912 7.563 -0.308 1.00 95.44 85 LEU A O 1
ATOM 675 N N . LYS A 1 86 ? 0.855 8.168 -1.554 1.00 94.88 86 LYS A N 1
ATOM 676 C CA . LYS A 1 86 ? 1.026 9.482 -0.913 1.00 94.88 86 LYS A CA 1
ATOM 677 C C . LYS A 1 86 ? -0.223 10.351 -1.037 1.00 94.88 86 LYS A C 1
ATOM 679 O O . LYS A 1 86 ? -0.622 10.996 -0.072 1.00 94.88 86 LYS A O 1
ATOM 684 N N . ARG A 1 87 ? -0.857 10.359 -2.214 1.00 94.19 87 ARG A N 1
ATOM 685 C CA . ARG A 1 87 ? -2.111 11.088 -2.440 1.00 94.19 87 ARG A CA 1
ATOM 686 C C . ARG A 1 87 ? -3.256 10.505 -1.621 1.00 94.19 87 ARG A C 1
ATOM 688 O O . ARG A 1 87 ? -4.047 11.272 -1.080 1.00 94.19 87 ARG A O 1
ATOM 695 N N . ASP A 1 88 ? -3.332 9.180 -1.530 1.00 95.81 88 ASP A N 1
ATOM 696 C CA . ASP A 1 88 ? -4.355 8.510 -0.735 1.00 95.81 88 ASP A CA 1
ATOM 697 C C . ASP A 1 88 ? -4.213 8.883 0.756 1.00 95.81 88 ASP A C 1
ATOM 699 O O . ASP A 1 88 ? -5.189 9.275 1.393 1.00 95.81 88 ASP A O 1
ATOM 703 N N . ILE A 1 89 ? -2.991 8.826 1.302 1.00 95.19 89 ILE A N 1
ATOM 704 C CA . ILE A 1 89 ? -2.702 9.073 2.727 1.00 95.19 89 ILE A CA 1
ATOM 705 C C . ILE A 1 89 ? -2.804 10.558 3.108 1.00 95.19 89 ILE A C 1
ATOM 707 O O . ILE A 1 89 ? -3.126 10.871 4.253 1.00 95.19 89 ILE A O 1
ATOM 711 N N . ALA A 1 90 ? -2.627 11.482 2.157 1.00 92.19 90 ALA A N 1
ATOM 712 C CA . ALA A 1 90 ? -2.751 12.923 2.398 1.00 92.19 90 ALA A CA 1
ATOM 713 C C . ALA A 1 90 ? -4.136 13.362 2.921 1.00 92.19 90 ALA A C 1
ATOM 715 O O . ALA A 1 90 ? -4.271 14.469 3.443 1.00 92.19 90 ALA A O 1
ATOM 716 N N . SER A 1 91 ? -5.168 12.522 2.787 1.00 90.31 91 SER A N 1
ATOM 717 C CA . SER A 1 91 ? -6.506 12.773 3.323 1.00 90.31 91 SER A CA 1
ATOM 718 C C . SER A 1 91 ? -7.064 11.525 4.016 1.00 90.31 91 SER A C 1
ATOM 720 O O . SER A 1 91 ? -7.184 10.482 3.368 1.00 90.31 91 SER A O 1
ATOM 722 N N . PRO A 1 92 ? -7.510 11.622 5.285 1.00 86.31 92 PRO A N 1
ATOM 723 C CA . PRO A 1 92 ? -8.105 10.502 6.012 1.00 86.31 92 PRO A CA 1
ATOM 724 C C . PRO A 1 92 ? -9.278 9.829 5.297 1.00 86.31 92 PRO A C 1
ATOM 726 O O . PRO A 1 92 ? -9.442 8.619 5.372 1.00 86.31 92 PRO A O 1
ATOM 729 N N . THR A 1 93 ? -10.086 10.601 4.574 1.00 93.19 93 THR A N 1
ATOM 730 C CA . THR A 1 93 ? -11.254 10.069 3.860 1.00 93.19 93 THR A CA 1
ATOM 731 C C . THR A 1 93 ? -10.873 9.319 2.586 1.00 93.19 93 THR A C 1
ATOM 733 O O . THR A 1 93 ? -11.593 8.408 2.180 1.00 93.19 93 THR A O 1
ATOM 736 N N . THR A 1 94 ? -9.740 9.662 1.967 1.00 95.69 94 THR A N 1
ATOM 737 C CA . THR A 1 94 ? -9.322 9.076 0.691 1.00 95.69 94 THR A CA 1
ATOM 738 C C . THR A 1 94 ? -8.786 7.667 0.894 1.00 95.69 94 THR A C 1
ATOM 740 O O . THR A 1 94 ? -9.332 6.730 0.315 1.00 95.69 94 THR A O 1
ATOM 743 N N . TRP A 1 95 ? -7.772 7.481 1.747 1.00 96.12 95 TRP A N 1
ATOM 744 C CA . TRP A 1 95 ? -7.221 6.142 1.982 1.00 96.12 95 TRP A CA 1
ATOM 745 C C . TRP A 1 95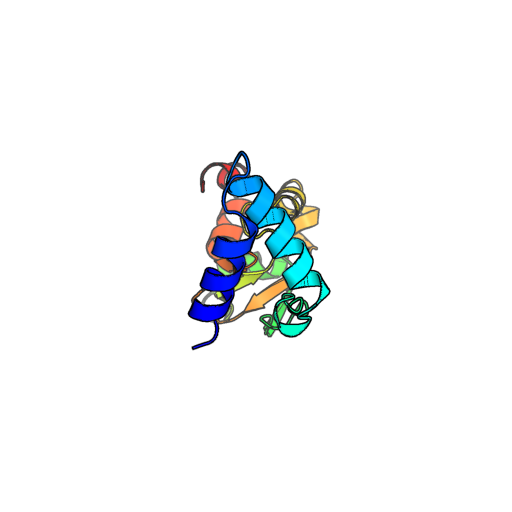 ? -8.239 5.196 2.626 1.00 96.12 95 TRP A C 1
ATOM 747 O O . TRP A 1 95 ? -8.212 4.000 2.354 1.00 96.12 95 TRP A O 1
ATOM 757 N N . GLN A 1 96 ? -9.172 5.705 3.439 1.00 98.00 96 GLN A N 1
ATOM 758 C CA . GLN A 1 96 ? -10.201 4.863 4.055 1.00 98.00 96 GLN A CA 1
ATOM 759 C C . GLN A 1 96 ? -11.130 4.225 3.018 1.00 98.00 96 GLN A C 1
ATOM 761 O O . GLN A 1 96 ? -11.464 3.047 3.148 1.00 98.00 96 GLN A O 1
ATOM 766 N N . ALA A 1 97 ? -11.524 4.992 1.996 1.00 97.38 97 ALA A N 1
ATOM 767 C CA . ALA A 1 97 ? -12.424 4.544 0.937 1.00 97.38 97 ALA A CA 1
ATOM 768 C C . ALA A 1 97 ? -11.701 3.858 -0.235 1.00 97.38 97 ALA A C 1
ATOM 770 O O . ALA A 1 97 ? -12.325 3.112 -0.990 1.00 97.38 97 ALA A O 1
ATOM 771 N N . GLN A 1 98 ? -10.402 4.112 -0.410 1.00 97.75 98 GLN A N 1
ATOM 772 C CA . GLN A 1 98 ? -9.617 3.540 -1.495 1.00 97.75 98 GLN A CA 1
ATOM 773 C C . GLN A 1 98 ? -9.560 2.013 -1.384 1.00 97.75 98 GLN A C 1
ATOM 775 O O . GLN A 1 98 ? -9.207 1.458 -0.345 1.00 97.75 98 GLN A O 1
ATOM 780 N N . MET A 1 99 ? -9.861 1.337 -2.494 1.00 97.81 99 MET A N 1
ATOM 781 C CA . MET A 1 99 ? -9.707 -0.110 -2.610 1.00 97.81 99 MET A CA 1
ATOM 782 C C . MET A 1 99 ? -8.243 -0.456 -2.887 1.00 97.81 99 MET A C 1
ATOM 784 O O . MET A 1 99 ? -7.676 -0.013 -3.892 1.00 97.81 99 MET A O 1
ATOM 788 N N . TYR A 1 100 ? -7.657 -1.281 -2.027 1.00 97.50 100 TYR A N 1
ATOM 789 C CA . TYR A 1 100 ? -6.307 -1.812 -2.184 1.00 97.50 100 TYR A CA 1
ATOM 790 C C . TYR A 1 100 ? -6.346 -3.300 -2.489 1.00 97.50 100 TYR A C 1
ATOM 792 O O . TYR A 1 100 ? -7.218 -4.018 -2.002 1.00 97.50 100 TYR A O 1
ATOM 800 N N . GLU A 1 101 ? -5.391 -3.762 -3.290 1.00 97.12 101 GLU A N 1
ATOM 801 C CA . GLU A 1 101 ? -5.150 -5.192 -3.483 1.00 97.12 101 GLU A CA 1
ATOM 802 C C . GLU A 1 101 ? -4.498 -5.767 -2.225 1.00 97.12 101 GLU A C 1
ATOM 804 O O . GLU A 1 101 ? -3.660 -5.104 -1.620 1.00 97.12 101 GLU A O 1
ATOM 809 N N . VAL A 1 102 ? -4.877 -6.979 -1.821 1.00 97.69 102 VAL A N 1
ATOM 810 C CA . VAL A 1 102 ? -4.309 -7.666 -0.652 1.00 97.69 102 VAL A CA 1
ATOM 811 C C . VAL A 1 102 ? -3.965 -9.118 -0.981 1.00 97.69 102 VAL A C 1
ATOM 813 O O . VAL A 1 102 ? -4.618 -9.747 -1.820 1.00 97.69 102 VAL A O 1
ATOM 816 N N . SER A 1 103 ? -2.928 -9.639 -0.322 1.00 97.19 103 SER A N 1
ATOM 817 C CA . SER A 1 103 ? -2.483 -11.033 -0.421 1.00 97.19 103 SER A CA 1
ATOM 818 C C . SER A 1 103 ? -2.022 -11.553 0.947 1.00 97.19 103 SER A C 1
ATOM 820 O O . SER A 1 103 ? -1.560 -10.793 1.806 1.00 97.19 103 SER A O 1
ATOM 822 N N . THR A 1 104 ? -2.192 -12.854 1.168 1.00 96.75 104 THR A N 1
ATOM 823 C CA . THR A 1 104 ? -1.682 -13.604 2.320 1.00 96.75 104 THR A CA 1
ATOM 824 C C . THR A 1 104 ? -0.189 -13.904 2.213 1.00 96.75 104 THR A C 1
ATOM 826 O O . THR A 1 104 ? 0.368 -14.447 3.159 1.00 96.75 104 THR A O 1
ATOM 829 N N . ASP A 1 105 ? 0.453 -13.604 1.081 1.00 95.44 105 ASP A N 1
ATOM 830 C CA . ASP A 1 105 ? 1.884 -13.849 0.891 1.00 95.44 105 ASP A CA 1
ATOM 831 C C . ASP A 1 105 ? 2.730 -13.036 1.877 1.00 95.44 105 ASP A C 1
ATOM 833 O O . ASP A 1 105 ? 2.499 -11.844 2.074 1.00 95.44 105 ASP A O 1
ATOM 837 N N . ASP A 1 106 ? 3.760 -13.657 2.450 1.00 91.44 106 ASP A N 1
ATOM 838 C CA . ASP A 1 106 ? 4.653 -12.985 3.403 1.00 91.44 106 ASP A CA 1
ATOM 839 C C . ASP A 1 106 ? 5.647 -12.027 2.721 1.00 91.44 106 ASP A C 1
ATOM 841 O O . ASP A 1 106 ? 6.171 -11.108 3.352 1.00 91.44 106 ASP A O 1
ATOM 845 N N . VAL A 1 107 ? 5.923 -12.233 1.428 1.00 93.00 107 VAL A N 1
ATOM 846 C CA . VAL A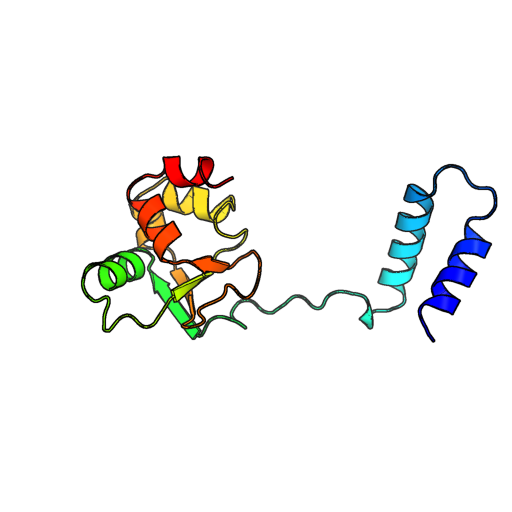 1 107 ? 6.906 -11.458 0.659 1.00 93.00 107 VAL A CA 1
ATOM 847 C C . VAL A 1 107 ? 6.204 -10.683 -0.455 1.00 93.00 107 VAL A C 1
ATOM 849 O O . VAL A 1 107 ? 5.509 -11.295 -1.268 1.00 93.00 107 VAL A O 1
ATOM 852 N N . PRO A 1 108 ? 6.411 -9.355 -0.559 1.00 92.81 108 PRO A N 1
ATOM 853 C CA . PRO A 1 108 ? 5.871 -8.570 -1.659 1.00 92.81 108 PRO A CA 1
ATOM 854 C C . PRO A 1 108 ? 6.332 -9.103 -3.028 1.00 92.81 108 PRO A C 1
ATOM 856 O O . PRO A 1 108 ? 7.536 -9.149 -3.290 1.00 92.81 108 PRO A O 1
ATOM 859 N N . PRO A 1 109 ? 5.411 -9.465 -3.939 1.00 88.94 109 PRO A N 1
ATOM 860 C CA . PRO A 1 109 ? 5.773 -10.098 -5.210 1.00 88.94 109 PRO A CA 1
ATOM 861 C C . PRO A 1 109 ? 6.458 -9.147 -6.202 1.00 88.94 109 PRO A C 1
ATOM 863 O O . PRO A 1 109 ? 7.104 -9.595 -7.146 1.00 88.94 109 PRO A O 1
ATOM 866 N N . ASN A 1 110 ? 6.299 -7.829 -6.041 1.00 90.88 110 ASN A N 1
ATOM 867 C CA . ASN A 1 110 ? 6.993 -6.811 -6.832 1.00 90.88 110 ASN A CA 1
ATOM 868 C C . ASN A 1 110 ? 6.952 -5.440 -6.131 1.00 90.88 110 ASN A C 1
ATOM 870 O O . ASN A 1 110 ? 6.328 -5.286 -5.085 1.00 90.88 110 ASN A O 1
ATOM 874 N N . ARG A 1 111 ? 7.564 -4.419 -6.748 1.00 91.81 111 ARG A N 1
ATOM 875 C CA . ARG A 1 111 ? 7.682 -3.053 -6.197 1.00 91.81 111 ARG A CA 1
ATOM 876 C C . ARG A 1 111 ? 6.361 -2.345 -5.867 1.00 91.81 111 ARG A C 1
ATOM 878 O O . ARG A 1 111 ? 6.384 -1.373 -5.127 1.00 91.81 111 ARG A O 1
ATOM 885 N N . ASN A 1 112 ? 5.238 -2.764 -6.455 1.00 94.12 112 ASN A N 1
ATOM 886 C CA . ASN A 1 112 ? 3.927 -2.168 -6.181 1.00 94.12 112 ASN A CA 1
ATOM 887 C C . ASN A 1 112 ? 3.295 -2.725 -4.896 1.00 94.12 112 ASN A C 1
ATOM 889 O O . ASN A 1 112 ? 2.262 -2.225 -4.459 1.00 94.12 112 ASN A O 1
ATOM 893 N N . TRP A 1 113 ? 3.894 -3.760 -4.307 1.00 95.88 113 TRP A N 1
ATOM 894 C CA . TRP A 1 113 ? 3.414 -4.426 -3.106 1.00 95.88 113 TRP A CA 1
ATOM 895 C C . TRP A 1 113 ? 4.305 -4.095 -1.910 1.00 95.88 113 TRP A C 1
ATOM 897 O O . TRP A 1 113 ? 5.510 -3.900 -2.059 1.00 95.88 113 TRP A O 1
ATOM 907 N N . PHE A 1 114 ? 3.714 -4.019 -0.722 1.00 96.81 114 PHE A N 1
ATOM 908 C CA . PHE A 1 114 ? 4.405 -3.682 0.523 1.00 96.81 114 PHE A CA 1
ATOM 909 C C . PHE A 1 114 ? 3.654 -4.240 1.745 1.00 96.81 114 PHE A C 1
ATOM 911 O O . PHE A 1 114 ? 2.476 -4.589 1.625 1.00 96.81 114 PHE A O 1
ATOM 918 N N . PRO A 1 115 ? 4.308 -4.358 2.917 1.00 97.62 115 PRO A N 1
ATOM 919 C CA . PRO A 1 115 ? 3.659 -4.861 4.126 1.00 97.62 115 PRO A CA 1
ATOM 920 C C . PRO A 1 115 ? 2.504 -3.964 4.582 1.00 97.62 115 PRO A C 1
ATOM 922 O O . PRO A 1 115 ? 2.627 -2.739 4.600 1.00 97.62 115 PRO A O 1
ATOM 925 N N . ILE A 1 116 ? 1.401 -4.574 5.025 1.00 97.81 116 ILE A N 1
ATOM 926 C CA . ILE A 1 116 ? 0.255 -3.842 5.591 1.00 97.81 116 ILE A CA 1
ATOM 927 C C . ILE A 1 116 ? 0.660 -3.071 6.856 1.00 97.81 116 ILE A C 1
ATOM 929 O O . ILE A 1 116 ? 0.151 -1.983 7.108 1.00 97.81 116 ILE A O 1
ATOM 933 N N . GLU A 1 117 ? 1.619 -3.580 7.627 1.00 96.88 117 GLU A N 1
ATOM 934 C CA . GLU A 1 117 ? 2.125 -2.896 8.821 1.00 96.88 117 GLU A CA 1
ATOM 935 C C . GLU A 1 117 ? 2.682 -1.495 8.502 1.00 96.88 117 GLU A C 1
ATOM 937 O O . GLU A 1 117 ? 2.413 -0.533 9.223 1.00 96.88 117 GLU A O 1
ATOM 942 N N . GLU A 1 118 ? 3.404 -1.356 7.388 1.00 96.50 118 GLU A N 1
ATOM 943 C CA . GLU A 1 118 ? 3.964 -0.077 6.940 1.00 96.50 118 GLU A CA 1
ATOM 944 C C . GLU A 1 118 ? 2.857 0.908 6.548 1.00 96.50 118 GLU A C 1
ATOM 946 O O . GLU A 1 118 ? 2.925 2.094 6.873 1.00 96.50 118 GLU A O 1
ATOM 951 N N . PHE A 1 119 ? 1.792 0.410 5.910 1.00 97.25 119 PHE A N 1
ATOM 952 C CA . PHE A 1 119 ? 0.599 1.204 5.626 1.00 97.25 119 PHE A CA 1
ATOM 953 C C . PHE A 1 119 ? -0.059 1.711 6.907 1.00 97.25 119 PHE A C 1
ATOM 955 O O . PHE A 1 119 ? -0.329 2.903 7.025 1.00 97.25 119 PHE A O 1
ATOM 962 N N . VAL A 1 120 ? -0.273 0.829 7.888 1.00 96.62 120 VAL A N 1
ATOM 963 C CA . VAL A 1 120 ? -0.891 1.184 9.172 1.00 96.62 120 VAL A CA 1
ATOM 964 C C . VAL A 1 120 ? -0.084 2.283 9.866 1.00 96.62 120 VAL A C 1
ATOM 966 O O . VAL A 1 120 ? -0.664 3.300 10.251 1.00 96.62 120 VAL A O 1
ATOM 969 N N . LYS A 1 121 ? 1.249 2.153 9.932 1.00 95.69 121 LYS A N 1
ATOM 970 C CA . LYS A 1 121 ? 2.139 3.208 10.451 1.00 95.69 121 LYS A CA 1
ATOM 971 C C . LYS A 1 121 ? 1.956 4.529 9.698 1.00 95.69 121 LYS A C 1
ATOM 973 O O . LYS A 1 121 ? 1.782 5.568 10.330 1.00 95.69 121 LYS A O 1
ATOM 978 N N . ALA A 1 122 ? 1.921 4.492 8.366 1.00 94.44 122 ALA A N 1
ATOM 979 C CA . ALA A 1 122 ? 1.757 5.685 7.538 1.00 94.44 122 ALA A CA 1
ATOM 980 C C . ALA A 1 122 ? 0.383 6.365 7.700 1.00 94.44 122 ALA A C 1
ATOM 982 O O . ALA A 1 122 ? 0.295 7.589 7.650 1.00 94.44 122 ALA A O 1
ATOM 983 N N . THR A 1 123 ? -0.691 5.606 7.944 1.00 93.94 123 THR A N 1
ATOM 984 C CA . THR A 1 123 ? -2.021 6.188 8.222 1.00 93.94 123 THR A CA 1
ATOM 985 C C . THR A 1 123 ? -2.114 6.872 9.588 1.00 93.94 123 THR A C 1
ATOM 987 O O . THR A 1 123 ? -2.916 7.790 9.756 1.00 93.94 123 THR A O 1
ATOM 990 N N . GLN A 1 124 ? -1.299 6.448 10.557 1.00 91.88 124 GLN A N 1
ATOM 991 C CA . GLN A 1 124 ? -1.221 7.046 11.895 1.00 91.88 124 GLN A CA 1
ATOM 992 C C . GLN A 1 124 ? -0.238 8.224 11.941 1.00 91.88 124 GLN A C 1
ATOM 994 O O . GLN A 1 124 ? -0.438 9.167 12.705 1.00 91.88 124 GLN A O 1
ATOM 999 N N . ASN A 1 125 ? 0.812 8.172 11.119 1.00 89.94 125 ASN A N 1
ATOM 1000 C CA . ASN A 1 125 ? 1.828 9.205 10.984 1.00 89.94 125 ASN A CA 1
ATOM 1001 C C . ASN A 1 125 ? 2.227 9.379 9.503 1.00 89.94 125 ASN A C 1
ATOM 1003 O O . ASN A 1 125 ? 3.113 8.664 9.029 1.00 89.94 125 ASN A O 1
ATOM 1007 N N . PRO A 1 126 ? 1.621 10.330 8.767 1.00 82.06 126 PRO A N 1
ATOM 1008 C CA . PRO A 1 126 ? 1.912 10.543 7.347 1.00 82.06 126 PRO A CA 1
ATOM 1009 C C . PRO A 1 126 ? 3.383 10.851 7.024 1.00 82.06 126 PRO A C 1
ATOM 1011 O O . PRO A 1 126 ? 3.852 10.479 5.947 1.00 82.06 126 PRO A O 1
ATOM 1014 N N . ASP A 1 127 ? 4.136 11.442 7.961 1.00 84.25 127 ASP A N 1
ATOM 1015 C CA . ASP A 1 127 ? 5.568 11.745 7.791 1.00 84.25 127 ASP A CA 1
ATOM 1016 C C . ASP A 1 127 ? 6.425 10.471 7.657 1.00 84.25 127 ASP A C 1
ATOM 1018 O O . ASP A 1 127 ? 7.549 10.500 7.149 1.00 84.25 127 ASP A O 1
ATOM 1022 N N . TYR A 1 128 ? 5.879 9.318 8.058 1.00 83.56 128 TYR A N 1
ATOM 1023 C CA . TYR A 1 128 ? 6.520 8.012 7.929 1.00 83.56 128 TYR A CA 1
ATOM 1024 C C . TYR A 1 128 ? 6.828 7.641 6.467 1.00 83.56 128 TYR A C 1
ATOM 1026 O O . TYR A 1 128 ? 7.844 7.005 6.195 1.00 83.56 128 TYR A O 1
ATOM 1034 N N . LEU A 1 129 ? 6.021 8.104 5.503 1.00 78.62 129 LEU A N 1
ATOM 1035 C CA . LEU A 1 129 ? 6.241 7.833 4.073 1.00 78.62 129 LEU A CA 1
ATOM 1036 C C . LEU A 1 129 ? 7.531 8.451 3.522 1.00 78.62 129 LEU A C 1
ATOM 1038 O O . LEU A 1 129 ? 8.050 7.991 2.502 1.00 78.62 129 LEU A O 1
ATOM 1042 N N . ASP A 1 130 ? 8.026 9.516 4.152 1.00 77.38 130 ASP A N 1
ATOM 1043 C CA . ASP A 1 130 ? 9.241 10.205 3.725 1.00 77.38 130 ASP A CA 1
ATOM 1044 C C . ASP A 1 130 ? 10.484 9.758 4.508 1.00 77.38 130 ASP A C 1
ATOM 1046 O O . ASP A 1 130 ? 11.597 9.912 4.000 1.00 77.38 130 ASP A O 1
ATOM 1050 N N . ALA A 1 131 ? 10.302 9.150 5.686 1.00 69.50 131 ALA A N 1
ATOM 1051 C CA . ALA A 1 131 ? 11.376 8.608 6.516 1.00 69.50 131 ALA A CA 1
ATOM 1052 C C . ALA A 1 131 ? 11.867 7.218 6.067 1.00 69.50 131 ALA A C 1
ATOM 1054 O O . ALA A 1 131 ? 13.029 6.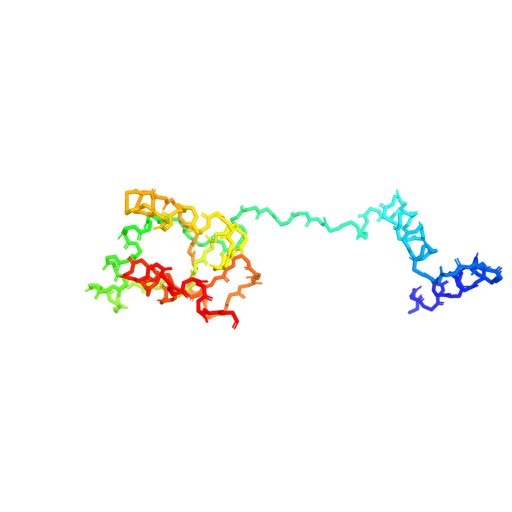888 6.289 1.00 69.50 131 ALA A O 1
ATOM 1055 N N . SER A 1 132 ? 11.021 6.417 5.414 1.00 64.38 132 SER A N 1
ATOM 1056 C CA . SER A 1 132 ? 11.340 5.038 5.000 1.00 64.38 132 SER A CA 1
ATOM 1057 C C . SER A 1 132 ? 12.135 4.930 3.681 1.00 64.38 132 SER A C 1
ATOM 1059 O O . SER A 1 132 ? 11.918 3.994 2.911 1.00 64.38 132 SER A O 1
ATOM 1061 N N . ARG A 1 133 ? 13.011 5.902 3.385 1.00 55.47 133 ARG A N 1
ATOM 1062 C CA . ARG A 1 133 ? 13.865 5.922 2.179 1.00 55.47 133 ARG A CA 1
ATOM 1063 C C . ARG A 1 133 ? 15.203 5.222 2.373 1.00 55.47 133 ARG A C 1
ATOM 1065 O O . ARG A 1 133 ? 15.806 5.396 3.452 1.00 55.47 133 ARG A O 1
#

pLDDT: mean 83.37, std 14.99, range [51.59, 98.25]

Mean predicted aligned error: 11.88 Å